Protein AF-A0A819SWU0-F1 (afdb_monomer)

Sequence (120 aa):
QLARLHRTTRESPHHAKTLILYRGQRMLIDEFEKLKNNEGGLLSISNFLSSSTNREVARVYADKSDHEIMAMVFQIILNLNDETSYSFVCIEEFSHIGADEREWLFSMRTIFRIGKNRIT

Radius of gyration: 15.22 Å; Cα contacts (8 Å, |Δi|>4): 200; chains: 1; bounding box: 44×32×30 Å

Structure (mmCIF, N/CA/C/O backbone):
data_AF-A0A819SWU0-F1
#
_entry.id   AF-A0A819SWU0-F1
#
loop_
_atom_site.group_PDB
_atom_site.id
_atom_site.type_symbol
_atom_site.label_atom_id
_atom_site.label_alt_id
_atom_site.label_comp_id
_atom_site.label_asym_id
_atom_site.label_entity_id
_atom_site.label_seq_id
_atom_site.pdbx_PDB_ins_code
_atom_site.Cartn_x
_atom_site.Cartn_y
_atom_site.Cartn_z
_atom_site.occupancy
_atom_site.B_iso_or_equiv
_atom_site.auth_seq_id
_atom_site.auth_comp_id
_atom_site.auth_asym_id
_atom_site.auth_atom_id
_atom_site.pdbx_PDB_model_num
ATOM 1 N N . GLN A 1 1 ? 24.608 -6.486 -2.356 1.00 46.22 1 GLN A N 1
ATOM 2 C CA . GLN A 1 1 ? 23.909 -5.893 -3.519 1.00 46.22 1 GLN A CA 1
ATOM 3 C C . GLN A 1 1 ? 22.753 -4.974 -3.085 1.00 46.22 1 GLN A C 1
ATOM 5 O O . GLN A 1 1 ? 22.753 -3.837 -3.531 1.00 46.22 1 GLN A O 1
ATOM 10 N N . LEU A 1 2 ? 21.892 -5.355 -2.123 1.00 39.75 2 LEU A N 1
ATOM 11 C CA . LEU A 1 2 ? 20.816 -4.496 -1.563 1.00 39.75 2 LEU A CA 1
ATOM 12 C C . LEU A 1 2 ? 21.257 -3.114 -1.029 1.00 39.75 2 LEU A C 1
ATOM 14 O O . LEU A 1 2 ? 20.618 -2.107 -1.315 1.00 39.75 2 LEU A O 1
ATOM 18 N N . ALA A 1 3 ? 22.382 -3.033 -0.308 1.00 40.00 3 ALA A N 1
ATOM 19 C CA . ALA A 1 3 ? 22.853 -1.775 0.291 1.00 40.00 3 ALA A CA 1
ATOM 20 C C . ALA A 1 3 ? 23.162 -0.660 -0.730 1.00 40.00 3 ALA A C 1
ATOM 22 O O . ALA A 1 3 ? 23.169 0.518 -0.380 1.00 40.00 3 ALA A O 1
ATOM 23 N N . ARG A 1 4 ? 23.420 -1.017 -1.995 1.00 39.88 4 ARG A N 1
ATOM 24 C CA . ARG A 1 4 ? 23.753 -0.055 -3.052 1.00 39.88 4 ARG A CA 1
ATOM 25 C C . ARG A 1 4 ? 22.506 0.654 -3.591 1.00 39.88 4 ARG A C 1
ATOM 27 O O . ARG A 1 4 ? 22.600 1.819 -3.955 1.00 39.88 4 ARG A O 1
ATOM 34 N N . LEU A 1 5 ? 21.348 -0.010 -3.565 1.00 47.88 5 LEU A N 1
ATOM 35 C CA . LEU A 1 5 ? 20.095 0.514 -4.112 1.00 47.88 5 LEU A CA 1
ATOM 36 C C . LEU A 1 5 ? 19.441 1.549 -3.175 1.00 47.88 5 LEU A C 1
ATOM 38 O O . LEU A 1 5 ? 18.899 2.543 -3.642 1.00 47.88 5 LEU A O 1
ATOM 42 N N . HIS A 1 6 ? 19.628 1.415 -1.854 1.00 50.28 6 HIS A N 1
ATOM 43 C CA . HIS A 1 6 ? 19.221 2.431 -0.867 1.00 50.28 6 HIS A CA 1
ATOM 44 C C . HIS A 1 6 ? 19.945 3.785 -1.012 1.00 50.28 6 HIS A C 1
ATOM 46 O O . HIS A 1 6 ? 19.530 4.774 -0.404 1.00 50.28 6 HIS A O 1
ATOM 52 N N . ARG A 1 7 ? 21.060 3.841 -1.755 1.00 41.62 7 ARG A N 1
ATOM 53 C CA . ARG A 1 7 ? 21.881 5.053 -1.893 1.00 41.62 7 ARG A CA 1
ATOM 54 C C . ARG A 1 7 ? 21.453 5.922 -3.075 1.00 41.62 7 ARG A C 1
ATOM 56 O O . ARG A 1 7 ? 21.493 7.140 -2.959 1.00 41.62 7 ARG A O 1
ATOM 63 N N . THR A 1 8 ? 21.005 5.316 -4.172 1.00 43.09 8 THR A N 1
ATOM 64 C CA . THR A 1 8 ? 20.745 6.019 -5.440 1.00 43.09 8 THR A CA 1
ATOM 65 C C . THR A 1 8 ? 19.508 6.926 -5.396 1.00 43.09 8 THR A C 1
ATOM 67 O O . THR A 1 8 ? 19.435 7.904 -6.129 1.00 43.09 8 THR A O 1
ATOM 70 N N . THR A 1 9 ? 18.557 6.684 -4.492 1.00 50.53 9 THR A N 1
ATOM 71 C CA . THR A 1 9 ? 17.317 7.481 -4.389 1.00 50.53 9 THR A CA 1
ATOM 72 C C . THR A 1 9 ? 17.520 8.884 -3.784 1.00 50.53 9 THR A C 1
ATOM 74 O O . THR A 1 9 ? 16.570 9.662 -3.715 1.00 50.53 9 THR A O 1
ATOM 77 N N . ARG A 1 10 ? 18.733 9.227 -3.319 1.00 52.16 10 ARG A N 1
ATOM 78 C CA . ARG A 1 10 ? 18.989 10.380 -2.431 1.00 52.16 10 ARG A CA 1
ATOM 79 C C . ARG A 1 10 ? 19.553 11.647 -3.086 1.00 52.16 10 ARG A C 1
ATOM 81 O O . ARG A 1 10 ? 19.707 12.644 -2.391 1.00 52.16 10 ARG A O 1
ATOM 88 N N . GLU A 1 11 ? 19.816 11.677 -4.391 1.00 44.34 11 GLU A N 1
ATOM 89 C CA . GLU A 1 11 ? 20.525 12.812 -5.013 1.00 44.34 11 GLU A CA 1
ATOM 90 C C . GLU A 1 11 ? 19.659 13.583 -6.031 1.00 44.34 11 GLU A C 1
ATOM 92 O O . GLU A 1 11 ? 19.756 13.390 -7.240 1.00 44.34 11 GLU A O 1
ATOM 97 N N . SER A 1 12 ? 18.790 14.498 -5.571 1.00 39.66 12 SER A N 1
ATOM 98 C CA . SER A 1 12 ? 18.528 15.756 -6.318 1.00 39.66 12 SER A CA 1
ATOM 99 C C . SER A 1 12 ? 18.029 16.878 -5.390 1.00 39.66 12 SER A C 1
ATOM 101 O O . SER A 1 12 ? 17.359 16.570 -4.404 1.00 39.66 12 SER A O 1
ATOM 103 N N . PRO A 1 13 ? 18.310 18.161 -5.695 1.00 42.31 13 PRO A N 1
ATOM 104 C CA . PRO A 1 13 ? 18.258 19.259 -4.730 1.00 42.31 13 PRO A CA 1
ATOM 105 C C . PRO A 1 13 ? 16.855 19.871 -4.538 1.00 42.31 13 PRO A C 1
ATOM 107 O O . PRO A 1 13 ? 16.090 20.009 -5.487 1.00 42.31 13 P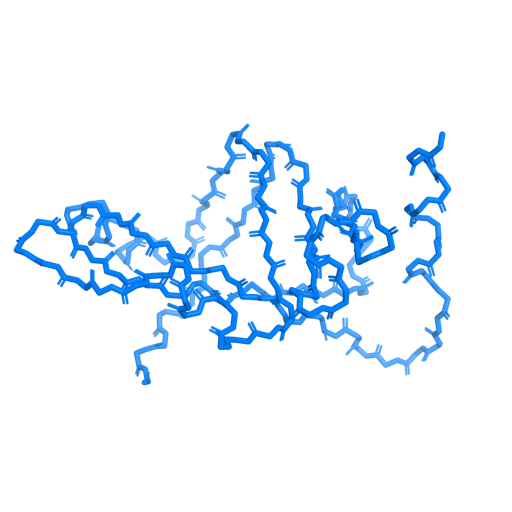RO A O 1
ATOM 110 N N . HIS A 1 14 ? 16.566 20.265 -3.291 1.00 43.38 14 HIS A N 1
ATOM 111 C CA . HIS A 1 14 ? 15.594 21.268 -2.814 1.00 43.38 14 HIS A CA 1
ATOM 112 C C . HIS A 1 14 ? 14.275 21.478 -3.591 1.00 43.38 14 HIS A C 1
ATOM 114 O O . HIS A 1 14 ? 13.991 22.569 -4.082 1.00 43.38 14 HIS A O 1
ATOM 120 N N . HIS A 1 15 ? 13.408 20.467 -3.578 1.00 52.66 15 HIS A N 1
ATOM 121 C CA . HIS A 1 15 ? 11.943 20.603 -3.588 1.00 52.66 15 HIS A CA 1
ATOM 122 C C . HIS A 1 15 ? 11.383 19.543 -2.633 1.00 52.66 15 HIS A C 1
ATOM 124 O O . HIS A 1 15 ? 12.023 18.510 -2.444 1.00 52.66 15 HIS A O 1
ATOM 130 N N . ALA A 1 16 ? 10.217 19.769 -2.018 1.00 54.50 16 ALA A N 1
ATOM 131 C CA . ALA A 1 16 ? 9.517 18.720 -1.276 1.00 54.50 16 ALA A CA 1
ATOM 132 C C . ALA A 1 16 ? 9.191 17.556 -2.219 1.00 54.50 16 ALA A C 1
ATOM 134 O O . ALA A 1 16 ? 8.193 17.586 -2.938 1.00 54.50 16 ALA A O 1
ATOM 135 N N . LYS A 1 17 ? 10.071 16.553 -2.273 1.00 76.75 17 LYS A N 1
ATOM 136 C CA . LYS A 1 17 ? 9.894 15.397 -3.143 1.00 76.75 17 LYS A CA 1
ATOM 137 C C . LYS A 1 17 ? 8.898 14.464 -2.474 1.00 76.75 17 LYS A C 1
ATOM 139 O O . LYS A 1 17 ? 9.249 13.650 -1.629 1.00 76.75 17 LYS A O 1
ATOM 144 N N . THR A 1 18 ? 7.634 14.618 -2.841 1.00 86.12 18 THR A N 1
ATOM 145 C CA . THR A 1 18 ? 6.610 13.635 -2.501 1.00 86.12 18 THR A CA 1
ATOM 146 C C . THR A 1 18 ? 6.638 12.528 -3.547 1.00 86.12 18 THR A C 1
ATOM 148 O O . THR A 1 18 ? 6.511 12.808 -4.737 1.00 86.12 18 THR A O 1
ATOM 151 N N . LEU A 1 19 ? 6.790 11.280 -3.113 1.00 89.25 19 LEU A N 1
ATOM 152 C CA . LEU A 1 19 ? 6.590 10.103 -3.954 1.00 89.25 19 LEU A CA 1
ATOM 153 C C . LEU A 1 19 ? 5.212 9.515 -3.642 1.00 89.25 19 LEU A C 1
ATOM 155 O O . LEU A 1 19 ? 4.885 9.267 -2.482 1.00 89.25 19 LEU A O 1
ATOM 159 N N . ILE A 1 20 ? 4.401 9.313 -4.679 1.00 93.25 20 ILE A N 1
ATOM 160 C CA . ILE A 1 20 ? 3.083 8.687 -4.561 1.00 93.25 20 ILE A CA 1
ATOM 161 C C . ILE A 1 20 ? 3.168 7.289 -5.158 1.00 93.25 20 ILE A C 1
ATOM 163 O O . ILE A 1 20 ? 3.566 7.125 -6.311 1.00 93.25 20 ILE A O 1
ATOM 167 N N . LEU A 1 21 ? 2.772 6.300 -4.366 1.00 94.81 21 LEU A N 1
ATOM 168 C CA . LEU A 1 21 ? 2.704 4.899 -4.758 1.00 94.81 21 LEU A CA 1
ATOM 169 C C . LEU A 1 21 ? 1.281 4.382 -4.569 1.00 94.81 21 LEU A C 1
ATOM 171 O O . LEU A 1 21 ? 0.522 4.877 -3.734 1.00 94.81 21 LEU A O 1
ATOM 175 N N . TYR A 1 22 ? 0.928 3.366 -5.340 1.00 96.94 22 TYR A N 1
ATOM 176 C CA . TYR A 1 22 ? -0.385 2.751 -5.348 1.00 96.94 22 TYR A CA 1
ATOM 177 C C . TYR A 1 22 ? -0.272 1.249 -5.109 1.00 96.94 22 TYR A C 1
ATOM 179 O O . TYR A 1 22 ? 0.568 0.570 -5.698 1.00 96.94 22 TYR A O 1
ATOM 187 N N . ARG A 1 23 ? -1.153 0.716 -4.263 1.00 95.50 23 ARG A N 1
ATOM 188 C CA . ARG A 1 23 ? -1.283 -0.722 -3.999 1.00 95.50 23 ARG A CA 1
ATOM 189 C C . ARG A 1 23 ? -2.749 -1.098 -4.123 1.00 95.50 23 ARG A C 1
ATOM 191 O O . ARG A 1 23 ? -3.555 -0.657 -3.311 1.00 95.50 23 ARG A O 1
ATOM 198 N N . GLY A 1 24 ? -3.092 -1.926 -5.101 1.00 96.12 24 GLY A N 1
ATOM 199 C CA . GLY A 1 24 ? -4.413 -2.544 -5.146 1.00 96.12 24 GLY A CA 1
ATOM 200 C C . GLY A 1 24 ? -4.460 -3.792 -4.293 1.00 96.12 24 GLY A C 1
ATOM 201 O O . GLY A 1 24 ? -3.547 -4.607 -4.363 1.00 96.12 24 GLY A O 1
ATOM 202 N N . GLN A 1 25 ? -5.510 -3.963 -3.504 1.00 94.75 25 GLN A N 1
ATOM 203 C CA . GLN A 1 25 ? -5.779 -5.243 -2.873 1.00 94.75 25 GLN A CA 1
ATOM 204 C C . GLN A 1 25 ? -7.268 -5.496 -2.727 1.00 94.75 25 GLN A C 1
ATOM 206 O O . GLN A 1 25 ? -8.100 -4.593 -2.806 1.00 94.75 25 GLN A O 1
ATOM 211 N N . ARG A 1 26 ? -7.550 -6.751 -2.411 1.00 94.62 26 ARG A N 1
ATOM 212 C CA . ARG A 1 26 ? -8.829 -7.232 -1.922 1.00 94.62 26 ARG A CA 1
ATOM 213 C C . ARG A 1 26 ? -8.732 -7.432 -0.410 1.00 94.62 26 ARG A C 1
ATOM 215 O O . ARG A 1 26 ? -7.670 -7.812 0.092 1.00 94.62 26 ARG A O 1
ATOM 222 N N . MET A 1 27 ? -9.799 -7.142 0.320 1.00 93.81 27 MET A N 1
ATOM 223 C CA . MET A 1 27 ? -9.907 -7.451 1.750 1.00 93.81 27 MET A CA 1
ATOM 224 C C . MET A 1 27 ? -11.359 -7.690 2.143 1.00 93.81 27 MET A C 1
ATOM 226 O O . MET A 1 27 ? -12.259 -7.254 1.425 1.00 93.81 27 MET A O 1
ATOM 230 N N . LEU A 1 28 ? -11.592 -8.366 3.268 1.00 96.50 28 LEU A N 1
ATOM 231 C CA . LEU A 1 28 ? -12.953 -8.581 3.756 1.00 96.50 28 LEU A CA 1
ATOM 232 C C . LEU A 1 28 ? -13.618 -7.236 4.061 1.00 96.50 28 LEU A C 1
ATOM 234 O O . LEU A 1 28 ? -12.972 -6.326 4.585 1.00 96.50 28 LEU A O 1
ATOM 238 N N . ILE A 1 29 ? -14.912 -7.111 3.768 1.00 95.50 29 ILE A N 1
ATOM 239 C CA . ILE A 1 29 ? -15.675 -5.875 4.011 1.00 95.50 29 ILE A CA 1
ATOM 240 C C . ILE A 1 29 ? -15.563 -5.436 5.481 1.00 95.50 29 ILE A C 1
ATOM 242 O O . ILE A 1 29 ? -15.338 -4.258 5.756 1.00 95.50 29 ILE A O 1
ATOM 246 N N . ASP A 1 30 ? -15.608 -6.376 6.425 1.00 95.62 30 ASP A N 1
ATOM 247 C CA . ASP A 1 30 ? -15.455 -6.075 7.853 1.00 95.62 30 ASP A CA 1
ATOM 248 C C . ASP A 1 30 ? -14.055 -5.548 8.205 1.00 95.62 30 ASP A C 1
ATOM 250 O O . ASP A 1 30 ? -13.903 -4.697 9.085 1.00 95.62 30 ASP A O 1
ATOM 254 N N . GLU A 1 31 ? -13.010 -6.040 7.536 1.00 93.56 31 GLU A N 1
ATOM 255 C CA . GLU A 1 31 ? -11.647 -5.529 7.706 1.00 93.56 31 GLU A CA 1
ATOM 256 C C . GLU A 1 31 ? -11.501 -4.136 7.091 1.00 93.56 31 GLU A C 1
ATOM 258 O O . GLU A 1 31 ? -10.870 -3.264 7.691 1.00 93.56 31 GLU A O 1
ATOM 263 N N . PHE A 1 32 ? -12.128 -3.908 5.935 1.00 92.44 32 PHE A N 1
ATOM 264 C CA . PHE A 1 32 ? -12.185 -2.600 5.292 1.00 92.44 32 PHE A CA 1
ATOM 265 C C . PHE A 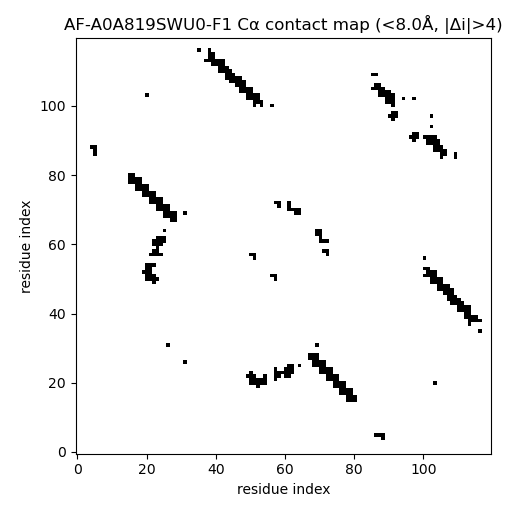1 32 ? -12.874 -1.565 6.185 1.00 92.44 32 PHE A C 1
ATOM 267 O O . PHE A 1 32 ? -12.328 -0.484 6.398 1.00 92.44 32 PHE A O 1
ATOM 274 N N . GLU A 1 33 ? -14.034 -1.882 6.764 1.00 92.88 33 GLU A N 1
ATOM 275 C CA . GLU A 1 33 ? -14.739 -0.949 7.649 1.00 92.88 33 GLU A CA 1
ATOM 276 C C . GLU A 1 33 ? -13.948 -0.676 8.937 1.00 92.88 33 GLU A C 1
ATOM 278 O O . GLU A 1 33 ? -13.873 0.471 9.382 1.00 92.88 33 GLU A O 1
ATOM 283 N N . LYS A 1 34 ? -13.267 -1.680 9.510 1.00 92.88 34 LYS A N 1
ATOM 284 C CA . LYS A 1 34 ? -12.338 -1.458 10.637 1.00 92.88 34 LYS A CA 1
ATOM 285 C C . LYS A 1 34 ? -11.208 -0.505 10.259 1.00 92.88 34 LYS A C 1
ATOM 287 O O . LYS A 1 34 ? -10.892 0.404 11.022 1.00 92.88 34 LYS A O 1
ATOM 292 N N . LEU A 1 35 ? -10.610 -0.702 9.087 1.00 91.25 35 LEU A N 1
ATOM 293 C CA . LEU A 1 35 ? -9.523 0.129 8.585 1.00 91.25 35 LEU A CA 1
ATOM 294 C C . LEU A 1 35 ? -9.985 1.571 8.329 1.00 91.25 35 LEU A C 1
ATOM 296 O O . LEU A 1 35 ? -9.330 2.517 8.763 1.00 91.25 35 LEU A O 1
ATOM 300 N N . LYS A 1 36 ? -11.136 1.733 7.673 1.00 88.88 36 LYS A N 1
ATOM 301 C CA . LYS A 1 36 ? -11.766 3.019 7.359 1.00 88.88 36 LYS A CA 1
ATOM 302 C C . LYS A 1 36 ? -12.088 3.823 8.618 1.00 88.88 36 LYS A C 1
ATOM 304 O O . LYS A 1 36 ? -11.869 5.031 8.630 1.00 88.88 36 LYS A O 1
ATOM 309 N N . ASN A 1 37 ? -12.553 3.156 9.673 1.00 92.00 37 ASN A N 1
ATOM 310 C CA . ASN A 1 37 ? -12.859 3.778 10.964 1.00 92.00 37 ASN A CA 1
ATOM 311 C C . ASN A 1 37 ? -11.614 4.035 11.837 1.00 92.00 37 ASN A C 1
ATOM 313 O O . ASN A 1 37 ? -11.729 4.667 12.883 1.00 92.00 37 ASN A O 1
ATOM 317 N N . ASN A 1 38 ? -10.428 3.585 11.414 1.00 92.50 38 ASN A N 1
ATOM 318 C CA . ASN A 1 38 ? -9.157 3.776 12.119 1.00 92.50 38 ASN A CA 1
ATOM 319 C C . ASN A 1 38 ? -8.314 4.918 11.510 1.00 92.50 38 ASN A C 1
ATOM 321 O O . ASN A 1 38 ? -7.084 4.836 11.448 1.00 92.50 38 ASN A O 1
ATOM 325 N N . GLU A 1 39 ? -8.963 5.984 11.026 1.00 92.06 39 GLU A N 1
ATOM 326 C CA . GLU A 1 39 ? -8.281 7.180 10.514 1.00 92.06 39 GLU A CA 1
ATOM 327 C C . GLU A 1 39 ? -7.332 7.770 11.574 1.00 92.06 39 GLU A C 1
ATOM 329 O O . GLU A 1 39 ? -7.665 7.876 12.753 1.00 92.06 39 GLU A O 1
ATOM 334 N N . GLY A 1 40 ? -6.116 8.142 11.164 1.00 92.44 40 GLY A N 1
ATOM 335 C CA . GLY A 1 40 ? -5.061 8.625 12.059 1.00 92.44 40 GLY A CA 1
ATOM 336 C C . GLY A 1 40 ? -4.309 7.516 12.806 1.00 92.44 40 GLY A C 1
ATOM 337 O O . GLY A 1 40 ? -3.200 7.767 13.297 1.00 92.44 40 GLY A O 1
ATOM 338 N N . GLY A 1 41 ? -4.863 6.299 12.838 1.00 94.69 41 GLY A N 1
ATOM 339 C CA . GLY A 1 41 ? -4.249 5.096 13.389 1.00 94.69 41 GLY A CA 1
ATOM 340 C C . GLY A 1 41 ? -3.044 4.599 12.586 1.00 94.69 41 GLY A C 1
ATOM 341 O O . GLY A 1 41 ? -2.601 5.215 11.610 1.00 94.69 41 GLY A O 1
ATOM 342 N N . LEU A 1 42 ? -2.486 3.467 13.020 1.00 93.31 42 LEU A N 1
ATOM 343 C CA . LEU A 1 42 ? -1.336 2.825 12.383 1.00 93.31 42 LEU A CA 1
ATOM 344 C C . LEU A 1 42 ? -1.748 1.519 11.699 1.00 93.31 42 LEU A C 1
ATOM 346 O O . LEU A 1 42 ? -2.499 0.726 12.264 1.00 93.31 42 LEU A O 1
ATOM 350 N N . LEU A 1 43 ? -1.200 1.282 10.511 1.00 91.44 43 LEU A N 1
ATOM 351 C CA . LEU A 1 43 ? -1.300 0.034 9.764 1.00 91.44 43 LEU A CA 1
ATOM 352 C C . LEU A 1 43 ? 0.098 -0.574 9.642 1.00 91.44 43 LEU A C 1
ATOM 354 O O . LEU A 1 43 ? 0.992 0.034 9.059 1.00 91.44 43 LEU A O 1
ATOM 358 N N . SER A 1 44 ? 0.289 -1.771 10.189 1.00 89.94 44 SER A N 1
ATOM 359 C CA . SER A 1 44 ? 1.540 -2.520 10.062 1.00 89.94 44 SER A CA 1
ATOM 360 C C . SER A 1 44 ? 1.376 -3.625 9.030 1.00 89.94 44 SER A C 1
ATOM 362 O O . SER A 1 44 ? 0.431 -4.408 9.114 1.00 89.94 44 SER A O 1
ATOM 364 N N . ILE A 1 45 ? 2.302 -3.705 8.076 1.00 85.69 45 ILE A N 1
ATOM 365 C CA . ILE A 1 45 ? 2.341 -4.783 7.087 1.00 85.69 45 ILE A CA 1
ATOM 366 C C . ILE A 1 45 ? 3.499 -5.719 7.436 1.00 85.69 45 ILE A C 1
ATOM 368 O O . ILE A 1 45 ? 4.669 -5.332 7.415 1.00 85.69 45 ILE A O 1
ATOM 372 N N . SER A 1 46 ? 3.179 -6.966 7.787 1.00 86.44 46 SER A N 1
ATOM 373 C CA . SER A 1 46 ? 4.173 -7.958 8.221 1.00 86.44 46 SER A CA 1
ATOM 374 C C . SER A 1 46 ? 4.979 -8.557 7.072 1.00 86.44 46 SER A C 1
ATOM 376 O O . SER A 1 46 ? 6.070 -9.064 7.307 1.00 86.44 46 SER A O 1
ATOM 378 N N . ASN A 1 47 ? 4.456 -8.492 5.850 1.00 89.62 47 ASN A N 1
ATOM 379 C CA . ASN A 1 47 ? 5.073 -9.048 4.650 1.00 89.62 47 ASN A CA 1
ATOM 380 C C . ASN A 1 47 ? 5.737 -7.939 3.823 1.00 89.62 47 ASN A C 1
ATOM 382 O O . ASN A 1 47 ? 5.592 -6.756 4.133 1.00 89.62 47 ASN A O 1
ATOM 386 N N . PHE A 1 48 ? 6.467 -8.308 2.769 1.00 91.50 48 PHE A N 1
ATOM 387 C CA . PHE A 1 48 ? 6.867 -7.324 1.765 1.00 91.50 48 PHE A CA 1
ATOM 388 C C . PHE A 1 48 ? 5.619 -6.694 1.141 1.00 91.50 48 PHE A C 1
ATOM 390 O O . PHE A 1 48 ? 4.637 -7.389 0.869 1.00 91.50 48 PHE A O 1
ATOM 397 N N . LEU A 1 49 ? 5.656 -5.381 0.924 1.00 93.19 49 LEU A N 1
ATOM 398 C CA . LEU A 1 49 ? 4.558 -4.653 0.296 1.00 93.19 49 LEU A CA 1
ATOM 399 C C . LEU A 1 49 ? 5.011 -4.177 -1.080 1.00 93.19 49 LEU A C 1
ATOM 401 O O . LEU A 1 49 ? 5.810 -3.250 -1.181 1.00 93.19 49 LEU A O 1
ATOM 405 N N . SER A 1 50 ? 4.507 -4.831 -2.122 1.00 94.50 50 SER A N 1
ATOM 406 C CA . SER A 1 50 ? 4.688 -4.399 -3.509 1.00 94.50 50 SER A CA 1
ATOM 407 C C . SER A 1 50 ? 3.752 -3.236 -3.819 1.00 94.50 50 SER A C 1
ATOM 409 O O . SER A 1 50 ? 2.610 -3.215 -3.369 1.00 94.50 50 SER A O 1
ATOM 411 N N . SER A 1 51 ? 4.215 -2.244 -4.561 1.00 95.38 51 SER A N 1
ATOM 412 C CA . SER A 1 51 ? 3.428 -1.075 -4.942 1.00 95.38 51 SER A CA 1
ATOM 413 C C . SER A 1 51 ? 3.913 -0.543 -6.280 1.00 95.38 51 SER A C 1
ATOM 415 O O . SER A 1 51 ? 5.004 -0.882 -6.717 1.00 95.38 51 SER A O 1
ATOM 417 N N . SER A 1 52 ? 3.122 0.298 -6.932 1.00 95.50 52 SER A N 1
ATOM 418 C CA . SER A 1 52 ? 3.462 0.864 -8.233 1.00 95.50 52 SER A CA 1
ATOM 419 C C . SER A 1 52 ? 3.309 2.377 -8.235 1.00 95.50 52 SER A C 1
ATOM 421 O O . SER A 1 52 ? 2.407 2.917 -7.599 1.00 95.50 52 SER A O 1
ATOM 423 N N . THR A 1 53 ? 4.132 3.085 -9.005 1.00 94.50 53 THR A N 1
ATOM 424 C CA . THR A 1 53 ? 3.844 4.496 -9.337 1.00 94.50 53 THR A CA 1
ATOM 425 C C . THR A 1 53 ? 2.669 4.634 -10.315 1.00 94.50 53 THR A C 1
ATOM 427 O O . THR A 1 53 ? 2.102 5.718 -10.457 1.00 94.50 53 THR A O 1
ATOM 430 N N . ASN A 1 54 ? 2.262 3.545 -10.976 1.00 94.88 54 ASN A N 1
ATOM 431 C CA . ASN A 1 54 ? 1.146 3.500 -11.908 1.00 94.88 54 ASN A CA 1
ATOM 432 C C . ASN A 1 54 ? -0.143 3.024 -11.213 1.00 94.88 54 ASN A C 1
ATOM 434 O O . ASN A 1 54 ? -0.293 1.861 -10.831 1.00 94.88 54 ASN A O 1
ATOM 438 N N . ARG A 1 55 ? -1.124 3.926 -11.093 1.00 95.38 55 ARG A N 1
ATOM 439 C CA . ARG A 1 55 ? -2.424 3.619 -10.479 1.00 95.38 55 ARG A CA 1
ATOM 440 C C . ARG A 1 55 ? -3.196 2.529 -11.226 1.00 95.38 55 ARG A C 1
ATOM 442 O O . ARG A 1 55 ? -3.910 1.765 -10.585 1.00 95.38 55 ARG A O 1
ATOM 449 N N . GLU A 1 56 ? -3.071 2.440 -12.547 1.00 95.50 56 GLU A N 1
ATOM 450 C CA . GLU A 1 56 ? -3.797 1.436 -13.333 1.00 95.50 56 GLU A CA 1
ATOM 451 C C . GLU A 1 56 ? -3.241 0.029 -13.098 1.00 95.50 56 GLU A C 1
ATOM 453 O O . GLU A 1 56 ? -4.018 -0.908 -12.947 1.00 95.50 56 GLU A O 1
ATOM 458 N N . VAL A 1 57 ? -1.921 -0.105 -12.919 1.00 95.06 57 VAL A N 1
ATOM 459 C CA . VAL A 1 57 ? -1.299 -1.363 -12.466 1.00 95.06 57 VAL A CA 1
ATOM 460 C C . VAL A 1 57 ? -1.868 -1.767 -11.108 1.00 95.06 57 VAL A C 1
ATOM 462 O O . VAL A 1 57 ? -2.329 -2.891 -10.933 1.00 95.06 57 VAL A O 1
ATOM 465 N N . ALA A 1 58 ? -1.93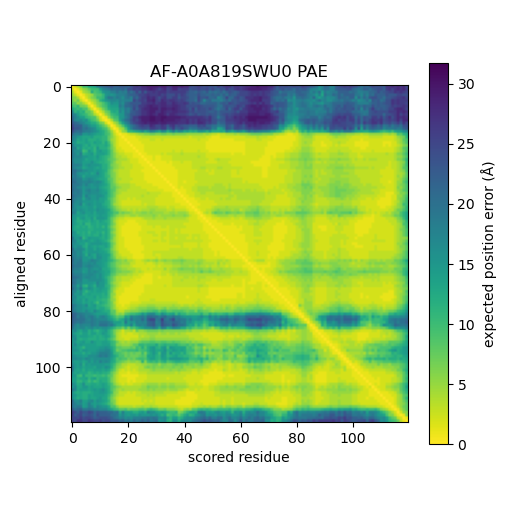9 -0.833 -10.154 1.00 96.25 58 ALA A N 1
ATOM 466 C CA . ALA A 1 58 ? -2.559 -1.106 -8.862 1.00 96.25 58 ALA A CA 1
ATOM 467 C C . ALA A 1 58 ? -4.036 -1.525 -8.997 1.00 96.25 58 ALA A C 1
ATOM 469 O O . ALA A 1 58 ? -4.463 -2.454 -8.321 1.00 96.25 58 ALA A O 1
ATOM 470 N N . ARG A 1 59 ? -4.821 -0.908 -9.888 1.00 95.62 59 ARG A N 1
ATOM 471 C CA . ARG A 1 59 ? -6.225 -1.298 -10.116 1.00 95.62 59 ARG A CA 1
ATOM 472 C C . ARG A 1 59 ? -6.371 -2.728 -10.628 1.00 95.62 59 ARG A C 1
ATOM 474 O O . ARG A 1 59 ? -7.302 -3.399 -10.196 1.00 95.62 59 ARG A O 1
ATOM 481 N N . VAL A 1 60 ? -5.456 -3.209 -11.472 1.00 94.81 60 VAL A N 1
ATOM 482 C CA . VAL A 1 60 ? -5.448 -4.616 -11.915 1.00 94.81 60 VAL A CA 1
ATOM 483 C C . VAL A 1 60 ? -5.349 -5.563 -10.713 1.00 94.81 60 V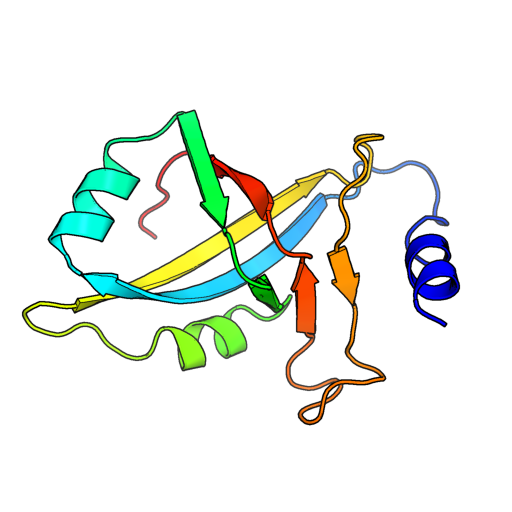AL A C 1
ATOM 485 O O . VAL A 1 60 ? -6.083 -6.542 -10.650 1.00 94.81 60 VAL A O 1
ATOM 488 N N . TYR A 1 61 ? -4.520 -5.234 -9.717 1.00 92.81 61 TYR A N 1
ATOM 489 C CA . TYR A 1 61 ? -4.374 -6.034 -8.493 1.00 92.81 61 TYR A CA 1
ATOM 490 C C . TYR A 1 61 ? -5.524 -5.886 -7.484 1.00 92.81 61 TYR A C 1
ATOM 492 O O . TYR A 1 61 ? -5.714 -6.768 -6.645 1.00 92.81 61 TYR A O 1
ATOM 500 N N . ALA A 1 62 ? -6.269 -4.778 -7.519 1.00 95.31 62 ALA A N 1
ATOM 501 C CA . ALA A 1 62 ? -7.494 -4.634 -6.731 1.00 95.31 62 ALA A CA 1
ATOM 502 C C . ALA A 1 62 ? -8.633 -5.494 -7.305 1.00 95.31 62 ALA A C 1
ATOM 504 O O . ALA A 1 62 ? -9.451 -6.004 -6.543 1.00 95.31 62 ALA A O 1
ATOM 5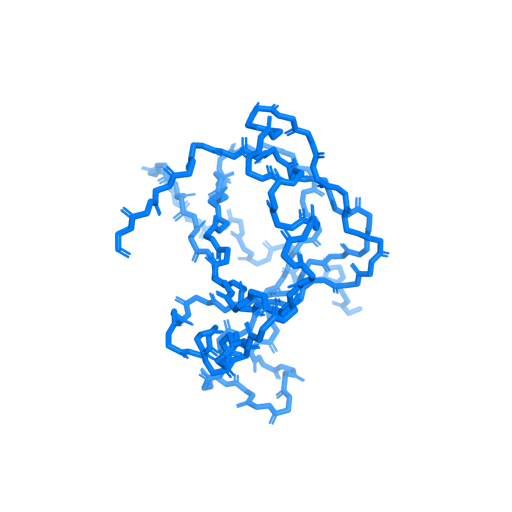05 N N . ASP A 1 63 ? -8.647 -5.673 -8.630 1.00 93.31 63 ASP A N 1
ATOM 506 C CA . ASP A 1 63 ? -9.679 -6.389 -9.381 1.00 93.31 63 ASP A CA 1
ATOM 507 C C . ASP A 1 63 ? -11.089 -5.837 -9.084 1.00 93.31 63 ASP A C 1
ATOM 509 O O . ASP A 1 63 ? -11.330 -4.637 -9.262 1.00 93.31 63 ASP A O 1
ATOM 513 N N . LYS A 1 64 ? -12.035 -6.679 -8.650 1.00 93.44 64 LYS A N 1
ATOM 514 C CA . LYS A 1 64 ? -13.434 -6.312 -8.410 1.00 93.44 64 LYS A CA 1
ATOM 515 C C . LYS A 1 64 ? -13.885 -6.739 -7.019 1.00 93.44 64 LYS A C 1
ATOM 517 O O . LYS A 1 64 ? -13.460 -7.770 -6.495 1.00 93.44 64 LYS A O 1
ATOM 522 N N . SER A 1 65 ? -14.773 -5.933 -6.444 1.00 95.00 65 SER A N 1
ATOM 523 C CA . SER A 1 65 ? -15.486 -6.281 -5.218 1.00 95.00 65 SER A CA 1
ATOM 524 C C . SER A 1 65 ? -16.514 -7.379 -5.483 1.00 95.00 65 SER A C 1
ATOM 526 O O . SER A 1 65 ? -17.038 -7.505 -6.593 1.00 95.00 65 SER A O 1
ATOM 528 N N . ASP A 1 66 ? -16.842 -8.122 -4.436 1.00 94.56 66 ASP A N 1
ATOM 529 C CA . ASP A 1 66 ? -17.963 -9.055 -4.398 1.00 94.56 66 ASP A CA 1
ATOM 530 C C . ASP A 1 66 ? -18.772 -8.851 -3.101 1.00 94.56 66 ASP A C 1
ATOM 532 O O . ASP A 1 66 ? -18.753 -7.767 -2.518 1.00 94.56 66 ASP A O 1
ATOM 536 N N . HIS A 1 67 ? -19.557 -9.849 -2.695 1.00 94.88 67 HIS A N 1
ATOM 537 C CA . HIS A 1 67 ? -20.463 -9.757 -1.550 1.00 94.88 67 HIS A CA 1
ATOM 538 C C . HIS A 1 67 ? -19.744 -9.782 -0.193 1.00 94.88 67 HIS A C 1
ATOM 540 O O . HIS A 1 67 ? -20.315 -9.310 0.785 1.00 94.88 67 HIS A O 1
ATOM 546 N N . GLU A 1 68 ? -18.513 -10.293 -0.127 1.00 95.62 68 GLU A N 1
ATOM 547 C CA . GLU A 1 68 ? -17.719 -10.392 1.108 1.00 95.62 68 GLU A CA 1
ATOM 548 C C . GLU A 1 68 ? -16.408 -9.606 1.024 1.00 95.62 68 GLU A C 1
ATOM 550 O O . GLU A 1 68 ? -15.814 -9.264 2.050 1.00 95.62 68 GLU A O 1
ATOM 555 N N . ILE A 1 69 ? -15.961 -9.292 -0.193 1.00 96.62 69 ILE A N 1
ATOM 556 C CA . ILE A 1 69 ? -14.667 -8.687 -0.474 1.00 96.62 69 ILE A CA 1
ATOM 557 C C . ILE A 1 69 ? -14.826 -7.290 -1.065 1.00 96.62 69 ILE A C 1
ATOM 559 O O . ILE A 1 69 ? -15.477 -7.086 -2.089 1.00 96.62 69 ILE A O 1
ATOM 563 N N . MET A 1 70 ? -14.117 -6.333 -0.474 1.00 95.50 70 MET A N 1
ATOM 564 C CA . MET A 1 70 ? -13.920 -5.000 -1.024 1.00 95.50 70 MET A CA 1
ATOM 565 C C . MET A 1 70 ? -12.613 -4.943 -1.824 1.00 95.50 70 MET A C 1
ATOM 567 O O . MET A 1 70 ? -11.534 -5.208 -1.287 1.00 95.50 70 MET A O 1
ATOM 571 N N . ALA A 1 71 ? -12.699 -4.562 -3.099 1.00 95.62 71 ALA A N 1
ATOM 572 C CA . ALA A 1 71 ? -11.551 -4.157 -3.902 1.00 95.62 71 ALA A CA 1
ATOM 573 C C . ALA A 1 71 ? -11.210 -2.691 -3.616 1.00 95.62 71 ALA A C 1
ATOM 575 O O . ALA A 1 71 ? -12.069 -1.812 -3.693 1.00 95.62 71 ALA A O 1
ATOM 576 N N . MET A 1 72 ? -9.946 -2.407 -3.310 1.00 93.38 72 MET A N 1
ATOM 577 C CA . MET A 1 72 ? -9.498 -1.049 -3.014 1.00 93.38 72 MET A CA 1
ATOM 578 C C . MET A 1 72 ? -8.089 -0.774 -3.523 1.00 93.38 72 MET A C 1
ATOM 580 O O . MET A 1 72 ? -7.270 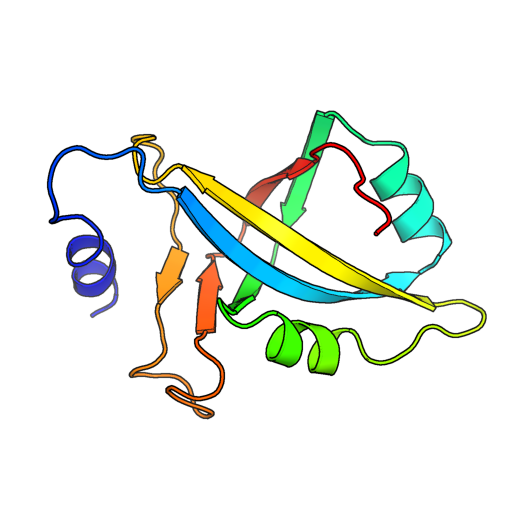-1.678 -3.679 1.00 93.38 72 MET A O 1
ATOM 584 N N . VAL A 1 73 ? -7.792 0.508 -3.733 1.00 95.62 73 VAL A N 1
ATOM 585 C CA . VAL A 1 73 ? -6.449 0.988 -4.060 1.00 95.62 73 VAL A CA 1
ATOM 586 C C . VAL A 1 73 ? -5.979 1.922 -2.956 1.00 95.62 73 VAL A C 1
ATOM 588 O O . VAL A 1 73 ? -6.515 3.016 -2.787 1.00 95.62 73 VAL A O 1
ATOM 591 N N . PHE A 1 74 ? -4.949 1.507 -2.228 1.00 94.25 74 PHE A N 1
ATOM 592 C CA . PHE A 1 74 ? -4.220 2.378 -1.322 1.00 94.25 74 PHE A CA 1
ATOM 593 C C . PHE A 1 74 ? -3.413 3.397 -2.109 1.00 94.25 74 PHE A C 1
ATOM 595 O O . PHE A 1 74 ? -2.698 3.036 -3.044 1.00 94.25 74 PHE A O 1
ATOM 602 N N . GLN A 1 75 ? -3.481 4.652 -1.678 1.00 95.31 75 GLN A N 1
ATOM 603 C CA . GLN A 1 75 ? -2.542 5.691 -2.071 1.00 95.31 75 GLN A CA 1
ATOM 604 C C . GLN A 1 75 ? -1.558 5.910 -0.922 1.00 95.31 75 GLN A C 1
ATOM 606 O O . GLN A 1 75 ? -1.937 6.364 0.157 1.00 95.31 75 GLN A O 1
ATOM 611 N N . ILE A 1 76 ? -0.295 5.585 -1.160 1.00 93.19 76 ILE A N 1
ATOM 612 C CA . ILE A 1 76 ? 0.797 5.733 -0.204 1.00 93.19 76 ILE A CA 1
ATOM 613 C C . ILE A 1 76 ? 1.549 7.008 -0.570 1.00 93.19 76 ILE A C 1
ATOM 615 O O . ILE A 1 76 ? 2.026 7.157 -1.693 1.00 93.19 76 ILE A O 1
ATOM 619 N N . ILE A 1 77 ? 1.631 7.938 0.377 1.00 91.94 77 ILE A N 1
ATOM 620 C CA . ILE A 1 77 ? 2.284 9.235 0.195 1.00 91.94 77 ILE A CA 1
ATOM 621 C C . ILE A 1 77 ? 3.560 9.227 1.029 1.00 91.94 77 ILE A C 1
ATOM 623 O O . ILE A 1 77 ? 3.502 9.119 2.252 1.00 91.94 77 ILE A O 1
ATOM 627 N N . LEU A 1 78 ? 4.704 9.325 0.360 1.00 88.06 78 LEU A N 1
ATOM 628 C CA . LEU A 1 78 ? 6.020 9.329 0.982 1.00 88.06 78 LEU A CA 1
ATOM 629 C C . LEU A 1 78 ? 6.629 10.720 0.861 1.00 88.06 78 LEU A C 1
ATOM 631 O O . LEU A 1 78 ? 6.792 11.231 -0.247 1.00 88.06 78 LEU A O 1
ATOM 635 N N . ASN A 1 79 ? 6.999 11.316 1.990 1.00 85.56 79 ASN A N 1
ATOM 636 C CA . ASN A 1 79 ? 7.817 12.518 2.001 1.00 85.56 79 ASN A CA 1
ATOM 637 C C . ASN A 1 79 ? 9.293 12.107 1.973 1.00 85.56 79 ASN A C 1
ATOM 639 O O . ASN A 1 79 ? 9.820 11.608 2.962 1.00 85.56 79 ASN A O 1
ATOM 643 N N . LEU A 1 80 ? 9.964 12.303 0.837 1.00 81.44 80 LEU A N 1
ATOM 644 C CA . LEU A 1 80 ? 11.370 11.919 0.672 1.00 81.44 80 LEU A CA 1
ATOM 645 C C . LEU A 1 80 ? 12.341 12.866 1.395 1.00 81.44 80 LEU A C 1
ATOM 647 O O . LEU A 1 80 ? 13.539 12.595 1.416 1.00 81.44 80 LEU A O 1
ATOM 651 N N . ASN A 1 81 ? 11.837 13.958 1.977 1.00 79.00 81 ASN A N 1
ATOM 652 C CA . ASN A 1 81 ? 12.627 14.838 2.833 1.00 79.00 81 ASN A CA 1
ATOM 653 C C . ASN A 1 81 ? 12.662 14.371 4.293 1.00 79.00 81 ASN A C 1
ATOM 655 O O . ASN A 1 81 ? 13.468 14.892 5.061 1.00 79.00 81 ASN A O 1
ATOM 659 N N . ASP A 1 82 ? 11.798 13.432 4.689 1.00 71.56 82 ASP A N 1
ATOM 660 C CA . ASP A 1 82 ? 11.851 12.882 6.038 1.00 71.56 82 ASP A CA 1
ATOM 661 C C . ASP A 1 82 ? 13.061 11.940 6.131 1.00 71.56 82 ASP A C 1
ATOM 663 O O . ASP A 1 82 ? 13.203 10.997 5.351 1.00 71.56 82 ASP A O 1
ATOM 667 N N . GLU A 1 83 ? 13.956 12.186 7.094 1.00 59.16 83 GLU A N 1
ATOM 668 C CA . GLU A 1 83 ? 15.178 11.389 7.307 1.00 59.16 83 GLU A CA 1
ATOM 669 C C . GLU A 1 83 ? 14.911 9.966 7.841 1.00 59.16 83 GLU A C 1
ATOM 671 O O . GLU A 1 83 ? 15.831 9.219 8.186 1.00 59.16 83 GLU A O 1
ATOM 676 N N . THR A 1 84 ? 13.646 9.566 7.924 1.00 58.44 84 THR A N 1
ATOM 677 C CA . THR A 1 84 ? 13.208 8.257 8.391 1.00 58.44 84 THR A CA 1
ATOM 678 C C . THR A 1 84 ? 13.762 7.138 7.504 1.00 58.44 84 THR A C 1
ATOM 680 O O . THR A 1 84 ? 13.818 7.220 6.276 1.00 58.44 84 THR A O 1
ATOM 683 N N . SER A 1 85 ? 14.199 6.055 8.153 1.00 57.41 85 SER A N 1
ATOM 684 C CA . SER A 1 85 ? 14.878 4.893 7.566 1.00 57.41 85 SER A CA 1
ATOM 685 C C . SER A 1 85 ? 13.941 3.979 6.770 1.00 57.41 85 SER A C 1
ATOM 687 O O . SER A 1 85 ? 13.929 2.758 6.946 1.00 57.41 85 SER A O 1
ATOM 689 N N . TYR A 1 86 ? 13.125 4.548 5.889 1.00 65.75 86 TYR A N 1
ATOM 690 C CA . TYR A 1 86 ? 12.221 3.748 5.089 1.00 65.75 86 TYR A CA 1
ATOM 691 C C . TYR A 1 86 ? 13.017 2.803 4.187 1.00 65.75 86 TYR A C 1
ATOM 693 O O . TYR A 1 86 ? 13.768 3.215 3.304 1.00 65.75 86 TYR A O 1
ATOM 701 N N . SER A 1 87 ? 12.853 1.506 4.426 1.00 78.75 87 SER A N 1
ATOM 702 C CA . SER A 1 87 ? 13.443 0.462 3.598 1.00 78.75 87 SER A CA 1
ATOM 703 C C . SER A 1 87 ? 12.469 0.122 2.476 1.00 78.75 87 SER A C 1
ATOM 705 O O . SER A 1 87 ? 11.844 -0.933 2.476 1.00 78.75 87 SER A O 1
ATOM 707 N N . PHE A 1 88 ? 12.309 1.052 1.536 1.00 86.94 88 PHE A N 1
ATOM 708 C CA . PHE A 1 88 ? 11.660 0.788 0.255 1.00 86.94 88 PHE A CA 1
ATOM 709 C C . PHE A 1 88 ? 12.630 1.007 -0.887 1.00 86.94 88 PHE A C 1
ATOM 711 O O . PHE A 1 88 ? 13.630 1.721 -0.749 1.00 86.94 88 PHE A O 1
ATOM 718 N N . VAL A 1 89 ? 12.337 0.382 -2.020 1.00 88.31 89 VAL A N 1
ATOM 719 C CA . VAL A 1 89 ? 13.228 0.452 -3.162 1.00 88.31 89 VAL A CA 1
ATOM 720 C C . VAL A 1 89 ? 12.501 0.212 -4.478 1.00 88.31 89 VAL A C 1
ATOM 722 O O . VAL A 1 89 ? 11.608 -0.629 -4.546 1.00 88.31 89 VAL A O 1
ATOM 725 N N . CYS A 1 90 ? 12.881 0.960 -5.514 1.00 89.12 90 CYS A N 1
ATOM 726 C CA . CYS A 1 90 ? 12.460 0.682 -6.883 1.00 89.12 90 CYS A CA 1
ATOM 727 C C . CYS A 1 90 ? 13.150 -0.599 -7.357 1.00 89.12 90 CYS A C 1
ATOM 729 O O . CYS A 1 90 ? 14.374 -0.703 -7.252 1.00 89.12 90 CYS A O 1
ATOM 731 N N . ILE A 1 91 ? 12.379 -1.559 -7.861 1.00 89.25 91 ILE A N 1
ATOM 732 C CA . ILE A 1 91 ? 12.904 -2.832 -8.368 1.00 89.25 91 ILE A CA 1
ATOM 733 C C . ILE A 1 91 ? 12.594 -3.052 -9.845 1.00 89.25 91 ILE A C 1
ATOM 735 O O . ILE A 1 91 ? 12.697 -4.177 -10.310 1.00 89.25 91 ILE A O 1
ATOM 739 N N . GLU A 1 92 ? 12.283 -1.997 -10.601 1.00 85.62 92 GLU A N 1
ATOM 740 C CA . 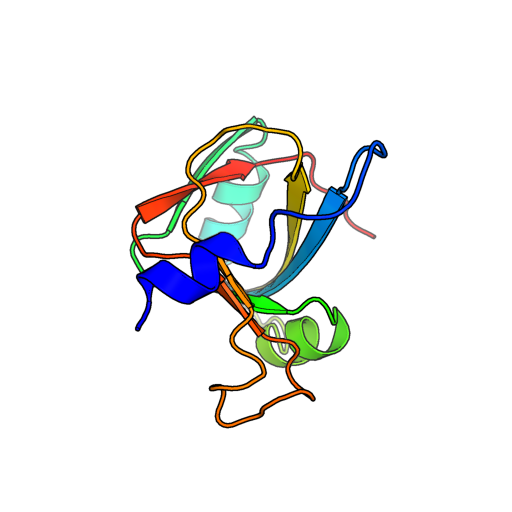GLU A 1 92 ? 12.033 -2.071 -12.052 1.00 85.62 92 GLU A CA 1
ATOM 741 C C . GLU A 1 92 ? 13.113 -2.856 -12.812 1.00 85.62 92 GLU A C 1
ATOM 743 O O . GLU A 1 92 ? 12.793 -3.678 -13.663 1.00 85.62 92 GLU A O 1
ATOM 748 N N . GLU A 1 93 ? 14.389 -2.663 -12.468 1.00 80.88 93 GLU A N 1
ATOM 749 C CA . GLU A 1 93 ? 15.520 -3.351 -13.113 1.00 80.88 93 GLU A CA 1
ATOM 750 C C . GLU A 1 93 ? 15.643 -4.841 -12.736 1.00 80.88 93 GLU A C 1
ATOM 752 O O . GLU A 1 93 ? 16.399 -5.579 -13.366 1.00 80.88 93 GLU A O 1
ATOM 757 N N . PHE A 1 94 ? 14.925 -5.287 -11.701 1.00 80.12 94 PHE A N 1
ATOM 758 C CA . PHE A 1 94 ? 14.990 -6.646 -11.153 1.00 80.12 94 PHE A CA 1
ATOM 759 C C . PHE A 1 94 ? 13.643 -7.386 -11.186 1.00 80.12 94 PHE A C 1
ATOM 761 O O . PHE A 1 94 ? 13.617 -8.596 -10.957 1.00 80.12 94 PHE A O 1
ATOM 768 N N . SER A 1 95 ? 12.532 -6.684 -11.433 1.00 78.50 95 SER A N 1
ATOM 769 C CA . SER A 1 95 ? 11.186 -7.258 -11.489 1.00 78.50 95 SER A CA 1
ATOM 770 C C . SER A 1 95 ? 11.023 -8.109 -12.747 1.00 78.50 95 SER A C 1
ATOM 772 O O . SER A 1 95 ? 11.5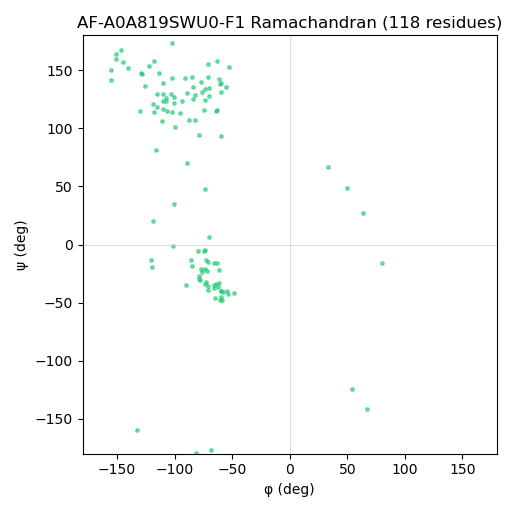24 -7.774 -13.819 1.00 78.50 95 SER A O 1
ATOM 774 N N . HIS A 1 96 ? 10.276 -9.207 -12.625 1.00 79.69 96 HIS A N 1
ATOM 775 C CA . HIS A 1 96 ? 9.926 -10.064 -13.758 1.00 79.69 96 HIS A CA 1
ATOM 776 C C . HIS A 1 96 ? 9.054 -9.333 -14.793 1.00 79.69 96 HIS A C 1
ATOM 778 O O . HIS A 1 96 ? 9.184 -9.590 -15.987 1.00 79.69 96 HIS A O 1
ATOM 784 N N . ILE A 1 97 ? 8.191 -8.420 -14.332 1.00 80.25 97 ILE A N 1
ATOM 785 C CA . ILE A 1 97 ? 7.330 -7.576 -15.178 1.00 80.25 97 ILE A CA 1
ATOM 786 C C . ILE A 1 97 ? 8.095 -6.318 -15.635 1.00 80.25 97 ILE A C 1
ATOM 788 O O . ILE A 1 97 ? 7.749 -5.681 -16.629 1.00 80.25 97 ILE A O 1
ATOM 792 N N . GLY A 1 98 ? 9.189 -5.986 -14.947 1.00 83.44 98 GLY A N 1
ATOM 793 C CA . GLY A 1 98 ? 10.111 -4.926 -15.330 1.00 83.44 98 GLY A CA 1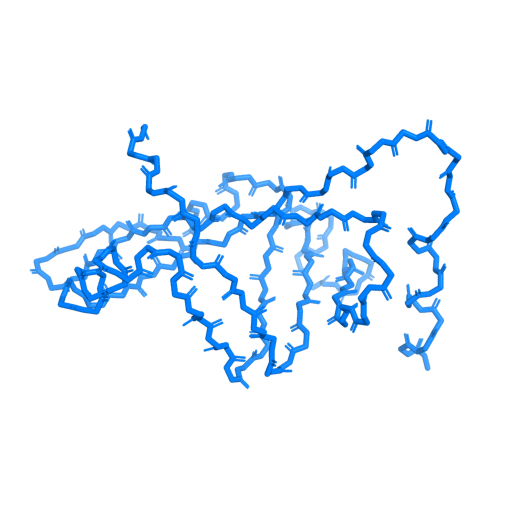
ATOM 794 C C . GLY A 1 98 ? 9.496 -3.528 -15.234 1.00 83.44 98 GLY A C 1
ATOM 795 O O . GLY A 1 98 ? 8.725 -3.214 -14.323 1.00 83.44 98 GLY A O 1
ATOM 796 N N . ALA A 1 99 ? 9.844 -2.671 -16.194 1.00 82.69 99 ALA A N 1
ATOM 797 C CA . ALA A 1 99 ? 9.445 -1.263 -16.219 1.00 82.69 99 ALA A CA 1
ATOM 798 C C . ALA A 1 99 ? 7.929 -1.032 -16.393 1.00 82.69 99 ALA A C 1
ATOM 800 O O . ALA A 1 99 ? 7.447 0.067 -16.113 1.00 82.69 99 ALA A O 1
ATOM 801 N N . ASP A 1 100 ? 7.164 -2.039 -16.826 1.00 85.88 100 ASP A N 1
ATOM 802 C CA . ASP A 1 100 ? 5.715 -1.906 -17.023 1.00 85.88 100 ASP A CA 1
ATOM 803 C C . ASP A 1 100 ? 4.955 -1.857 -15.691 1.00 85.88 100 ASP A C 1
ATOM 805 O O . ASP A 1 100 ? 3.970 -1.126 -15.554 1.00 85.88 100 ASP A O 1
ATOM 809 N N . GLU A 1 101 ? 5.444 -2.577 -14.678 1.00 86.81 101 GLU A N 1
ATOM 810 C CA . GLU A 1 101 ? 4.851 -2.574 -13.339 1.00 86.81 101 GLU A CA 1
ATOM 811 C C . GLU A 1 101 ? 5.245 -1.337 -12.535 1.00 86.81 101 GLU A C 1
ATOM 813 O O . GLU A 1 101 ? 4.487 -0.900 -11.669 1.00 86.81 101 GLU A O 1
ATOM 818 N N . ARG A 1 102 ? 6.406 -0.742 -12.831 1.00 89.81 102 ARG A N 1
ATOM 819 C CA . ARG A 1 102 ? 6.981 0.386 -12.081 1.00 89.81 102 ARG A CA 1
ATOM 820 C C . ARG A 1 102 ? 7.014 0.133 -10.580 1.00 89.81 102 ARG A C 1
ATOM 822 O O . ARG A 1 102 ? 6.512 0.940 -9.787 1.00 89.81 102 ARG A O 1
ATOM 829 N N . GLU A 1 103 ? 7.518 -1.045 -10.224 1.00 92.38 103 GLU A N 1
ATOM 830 C CA . GLU A 1 103 ? 7.389 -1.609 -8.890 1.00 92.38 103 GLU A CA 1
ATOM 831 C C . GLU A 1 103 ? 8.335 -0.951 -7.877 1.00 92.38 103 GLU A C 1
ATOM 833 O O . GLU A 1 103 ? 9.549 -0.845 -8.071 1.00 92.38 103 GLU A O 1
ATOM 838 N N . TRP A 1 104 ? 7.755 -0.573 -6.742 1.00 93.06 104 TRP A N 1
ATOM 839 C CA . TRP A 1 104 ? 8.431 -0.152 -5.528 1.00 93.06 104 TRP A CA 1
ATOM 840 C C . TRP A 1 104 ? 8.068 -1.111 -4.398 1.00 93.06 104 TRP A C 1
ATOM 842 O O . TRP A 1 104 ? 6.897 -1.251 -4.035 1.00 93.06 104 TRP A O 1
ATOM 852 N N . LEU A 1 105 ? 9.082 -1.750 -3.822 1.00 92.94 105 LEU A N 1
ATOM 853 C CA . LEU A 1 105 ? 8.927 -2.777 -2.802 1.00 92.94 105 LEU A CA 1
ATOM 854 C C . LEU A 1 105 ? 9.341 -2.237 -1.434 1.00 92.94 105 LEU A C 1
ATOM 856 O O . LEU A 1 105 ? 10.480 -1.803 -1.256 1.00 92.94 105 LEU A O 1
ATOM 860 N N . PHE A 1 106 ? 8.441 -2.299 -0.455 1.00 92.38 106 PHE A N 1
ATOM 861 C CA . PHE A 1 106 ? 8.759 -2.023 0.946 1.00 92.38 106 PHE A CA 1
ATOM 862 C C . PHE A 1 106 ? 9.172 -3.303 1.668 1.00 92.38 106 PHE A C 1
ATOM 864 O O . PHE A 1 106 ? 8.578 -4.367 1.467 1.00 92.38 106 PHE A O 1
ATOM 871 N N . SER A 1 107 ? 10.137 -3.185 2.578 1.00 90.25 107 SER A N 1
ATOM 872 C CA . SER A 1 107 ? 10.511 -4.261 3.485 1.00 90.25 107 SER A CA 1
ATOM 873 C C . SER A 1 107 ? 9.365 -4.650 4.417 1.00 90.25 107 SER A C 1
ATOM 875 O O . SER A 1 107 ? 8.482 -3.851 4.743 1.00 90.25 107 SER A O 1
ATOM 877 N N . MET A 1 108 ? 9.444 -5.875 4.928 1.00 88.12 108 MET A N 1
ATOM 878 C CA . MET A 1 108 ? 8.589 -6.355 6.011 1.00 88.12 108 MET A CA 1
ATOM 879 C C . MET A 1 108 ? 8.607 -5.408 7.218 1.00 88.12 108 MET A C 1
ATOM 881 O O . MET A 1 108 ? 9.615 -4.750 7.487 1.00 88.12 108 MET A O 1
ATOM 885 N N . ARG A 1 109 ? 7.511 -5.413 7.987 1.00 87.69 109 ARG A N 1
ATOM 886 C CA . ARG A 1 109 ? 7.331 -4.616 9.217 1.00 87.69 109 ARG A CA 1
ATOM 887 C C . ARG A 1 109 ? 7.344 -3.105 8.973 1.00 87.69 109 ARG A C 1
ATOM 889 O O . ARG A 1 109 ? 7.670 -2.336 9.875 1.00 87.69 109 ARG A O 1
ATOM 896 N N . THR A 1 110 ? 6.967 -2.679 7.770 1.00 87.81 110 THR A N 1
ATOM 897 C CA . THR A 1 110 ? 6.733 -1.260 7.496 1.00 87.81 110 THR A CA 1
ATOM 898 C C . THR A 1 110 ? 5.421 -0.831 8.151 1.00 87.81 110 THR A C 1
ATOM 900 O O . THR A 1 110 ? 4.405 -1.523 8.046 1.00 87.81 110 THR A O 1
ATOM 903 N N . ILE A 1 111 ? 5.456 0.312 8.838 1.00 90.25 111 ILE A N 1
ATOM 904 C CA . ILE A 1 111 ? 4.307 0.905 9.523 1.00 90.25 111 ILE A CA 1
ATOM 905 C C . ILE A 1 111 ? 3.886 2.164 8.768 1.00 90.25 111 ILE A C 1
ATOM 907 O O . ILE A 1 111 ? 4.703 3.044 8.503 1.00 90.25 111 ILE A O 1
ATOM 911 N N . PHE A 1 112 ? 2.597 2.259 8.466 1.00 90.50 112 PHE A N 1
ATOM 912 C CA . PHE A 1 112 ? 1.968 3.388 7.796 1.00 90.50 112 PHE A CA 1
ATOM 913 C C . PHE A 1 112 ? 0.999 4.082 8.747 1.00 90.50 112 PHE A C 1
ATOM 915 O O . PHE A 1 112 ? 0.353 3.436 9.571 1.00 90.50 112 PHE A O 1
ATOM 922 N N . ARG A 1 113 ? 0.860 5.401 8.610 1.00 93.00 113 ARG A N 1
ATOM 923 C CA . ARG A 1 113 ? -0.244 6.135 9.230 1.00 93.00 113 ARG A CA 1
ATOM 924 C C . ARG A 1 113 ? -1.422 6.161 8.267 1.00 93.00 113 ARG A C 1
ATOM 926 O O . ARG A 1 113 ? -1.250 6.516 7.103 1.00 93.00 113 ARG A O 1
ATOM 933 N N . ILE A 1 114 ? -2.605 5.809 8.755 1.00 93.25 114 ILE A N 1
ATOM 934 C CA . ILE A 1 114 ? -3.831 5.842 7.957 1.00 93.25 114 ILE A CA 1
ATOM 935 C C . ILE A 1 114 ? -4.247 7.307 7.800 1.00 93.25 114 ILE A C 1
ATOM 937 O O . ILE A 1 114 ? -4.520 7.998 8.782 1.00 93.25 114 ILE A O 1
ATOM 941 N N . GLY A 1 115 ? -4.229 7.796 6.560 1.00 89.06 115 GLY A N 1
ATOM 942 C CA . GLY A 1 115 ? -4.682 9.141 6.215 1.00 89.06 115 GLY A CA 1
ATOM 943 C C . GLY A 1 115 ? -6.202 9.231 6.068 1.00 89.06 115 GLY A C 1
ATOM 944 O O . GLY A 1 115 ? -6.914 8.238 6.194 1.00 89.06 115 GLY A O 1
ATOM 945 N N . LYS A 1 116 ? -6.692 10.433 5.748 1.00 81.38 116 LYS A N 1
ATOM 946 C CA . LYS A 1 116 ? -8.109 10.663 5.435 1.00 81.38 116 LYS A CA 1
ATOM 947 C C . LYS A 1 116 ? -8.560 9.828 4.245 1.00 81.38 116 LYS A C 1
ATOM 949 O O . LYS A 1 116 ? -7.940 9.885 3.180 1.00 81.38 116 LYS A O 1
ATOM 954 N N . ASN A 1 117 ? -9.683 9.134 4.403 1.00 64.06 117 ASN A N 1
ATOM 955 C CA . ASN A 1 117 ? -10.330 8.427 3.304 1.00 64.06 117 ASN A CA 1
ATOM 956 C C . ASN A 1 117 ? -10.794 9.442 2.249 1.00 64.06 117 ASN A C 1
ATOM 958 O O . ASN A 1 117 ? -11.676 10.261 2.506 1.00 64.06 117 ASN A O 1
ATOM 962 N N . ARG A 1 118 ? -10.212 9.394 1.048 1.00 56.28 118 ARG A N 1
ATOM 963 C CA . ARG A 1 118 ? -10.753 10.086 -0.127 1.00 56.28 118 ARG A CA 1
ATOM 964 C C . ARG A 1 118 ? -11.504 9.052 -0.954 1.00 56.28 118 ARG A C 1
ATOM 966 O O . ARG A 1 118 ? -10.883 8.251 -1.641 1.00 56.28 118 ARG A O 1
ATOM 973 N N . ILE A 1 119 ? -12.830 9.049 -0.848 1.00 44.72 119 ILE A N 1
ATOM 974 C CA . ILE A 1 119 ? -13.684 8.332 -1.796 1.00 44.72 119 ILE A CA 1
ATOM 975 C C . ILE A 1 119 ? -13.833 9.272 -2.998 1.00 44.72 119 ILE A C 1
ATOM 977 O O . ILE A 1 119 ? -14.462 10.322 -2.882 1.00 44.72 119 ILE A O 1
ATOM 981 N N . THR A 1 120 ? -13.174 8.942 -4.104 1.00 35.00 120 THR A N 1
ATOM 982 C CA . THR A 1 120 ? -13.261 9.640 -5.401 1.00 35.00 120 THR A CA 1
ATOM 983 C C . THR A 1 120 ? -13.470 8.626 -6.496 1.00 35.00 120 THR A C 1
ATOM 985 O O . THR A 1 120 ? -12.733 7.611 -6.456 1.00 35.00 120 THR A O 1
#

Organism: NCBI:txid392033

Secondary structure (DSSP, 8-state):
-HHHHHHHTT---SS--EEEEEEEEEEEHHHHHHHHT-TTSEEEE-S-EEEES-HHHHHHHH----SSEEEEEEEEEEETTS-----EEE-TTT-SSGGGTTEEEEPTTEEEE-------

pLDDT: mean 82.27, std 17.84, range [35.0, 96.94]

Nearest PDB structures (foldseek):
  4yc0-assembly1_A  TM=7.140E-01  e=1.347E-04  Vibrio splendidus
  4y1w-assembly1_A  TM=7.064E-01  e=3.733E-04  Vibrio splendidus
  6foz-assembly2_B  TM=2.682E-01  e=4.051E+00  Pseudomonas fluorescens
  5y7a-assembly1_A  TM=2.569E-01  e=4.301E+00  Pseudomonas fluorescens

Solvent-accessible surface area (backbone atoms only — not comparable to full-atom values): 7099 Å² total; per-residue (Å²): 119,73,78,62,63,72,55,69,83,70,82,79,85,94,65,92,46,67,49,62,35,16,33,27,35,67,42,46,46,71,58,49,53,54,55,67,74,36,57,72,36,78,48,74,39,76,51,69,44,71,27,10,66,40,59,67,59,14,45,64,56,12,62,70,58,62,98,58,34,40,41,43,69,47,78,46,79,41,62,70,77,55,89,67,86,73,60,52,44,79,36,31,96,73,42,95,71,21,72,82,47,39,33,34,39,33,45,54,66,44,74,42,72,37,61,82,86,77,90,126

Foldseek 3Di:
DLVVQVPVVQDDDDDQDKQKKKAKAKDFPVVVVVLLVQAQHKDWAQAKGKIASDHVLRQVHLDDDDPTIHIDMDIDIDGPPPPDPWQKGFCLVPDPVHVVRRIIIGHGGDMDGHHHDDPD

Mean predicted aligned error: 8.13 Å